Protein AF-A0A9X1NLT8-F1 (afdb_monomer_lite)

Organism: NCBI:txid499548

Foldseek 3Di:
DPDQPFPDDDDWDFAFDKDKFQWAFADQQADPVCQQADPSVVRNVDGIRGDPPNPRGQWMKIAGWHWKKFKKFAWDDDPNPDTDGRGHRIDIHTDGIPVRCPVVCDDRIDRPHIDTDGPDIDTGGDPDPPPDPPPDPDPPPDDPPDDDDDDDDDDDDDDDYDDDDDDDD

InterPro domains:
  IPR046485 Protein of unknown function DUF6578 [PF20218] (2-116)

Sequence (169 aa):
MSRWQLECCGDSFGVGAQVRWPVGLEEESGSEELLEVLDLGWARRVRYREDHHEVCASGVLAGTVASIDGVTCSMELMDDIARVRVPGSGLVCSVPDVAAAYPLASDGRSLVGWIIGFDAVDYEPYPQPAGPALEKPATAARLNAGALLRPLRGLAAAARQVRNGSRTE

Secondary structure (DSSP, 8-state):
-----TT--PPP-BTT-EEEEEEEEPPTT--HHHHHHS-HHHHTT--EEE-TTSSS--EEEEEEEEEEEEEEEEEEEETTTEEEE-TT--EEEEESBSGGGGGGS-TTEEEEEEEEEEEEEEEEE---------PPPP-------------------------------

Structure (mmCIF, N/CA/C/O backbone):
data_AF-A0A9X1NLT8-F1
#
_entry.id   AF-A0A9X1NLT8-F1
#
loop_
_atom_site.group_PDB
_atom_site.id
_atom_site.type_symbol
_atom_site.label_atom_id
_atom_site.label_alt_id
_atom_site.label_comp_id
_atom_site.label_asym_id
_atom_site.label_entity_id
_atom_site.label_seq_id
_atom_site.pdbx_PDB_ins_code
_atom_site.Cartn_x
_atom_site.Cartn_y
_atom_site.Cartn_z
_atom_site.occupancy
_atom_site.B_iso_or_equiv
_atom_site.auth_seq_id
_atom_site.auth_comp_id
_atom_site.auth_asym_id
_atom_site.auth_atom_id
_atom_site.pdbx_PDB_model_num
ATOM 1 N N . MET A 1 1 ? 15.497 11.460 -0.683 1.00 29.97 1 MET A N 1
ATOM 2 C CA . MET A 1 1 ? 14.935 10.406 -1.550 1.00 29.97 1 MET A CA 1
ATOM 3 C C . MET A 1 1 ? 14.187 9.440 -0.653 1.00 29.97 1 MET A C 1
ATOM 5 O O . MET A 1 1 ? 14.822 8.628 0.011 1.00 29.97 1 MET A O 1
ATOM 9 N N . SER A 1 2 ? 12.872 9.620 -0.546 1.00 38.53 2 SER A N 1
ATOM 10 C CA . SER A 1 2 ? 11.957 8.714 0.151 1.00 38.53 2 SER A CA 1
ATOM 11 C C . SER A 1 2 ? 11.948 7.390 -0.601 1.00 38.53 2 SER A C 1
ATOM 13 O O . SER A 1 2 ? 11.300 7.244 -1.627 1.00 38.53 2 SER A O 1
ATOM 15 N N . ARG A 1 3 ? 12.749 6.425 -0.150 1.00 47.84 3 ARG A N 1
ATOM 16 C CA . ARG A 1 3 ? 12.640 5.061 -0.665 1.00 47.84 3 ARG A CA 1
ATOM 17 C C . ARG A 1 3 ? 11.320 4.511 -0.143 1.00 47.84 3 ARG A C 1
ATOM 19 O O . ARG A 1 3 ? 11.162 4.344 1.060 1.00 47.84 3 ARG A O 1
ATOM 26 N N . TRP A 1 4 ? 10.374 4.324 -1.052 1.00 49.34 4 TRP A N 1
ATOM 27 C CA . TRP A 1 4 ? 9.089 3.669 -0.833 1.00 49.34 4 TRP A CA 1
ATOM 28 C C . TRP A 1 4 ? 9.290 2.369 -0.021 1.00 49.34 4 TRP A C 1
ATOM 30 O O . TRP A 1 4 ? 9.916 1.429 -0.508 1.00 49.34 4 TRP A O 1
ATOM 40 N N . GLN A 1 5 ? 8.837 2.358 1.240 1.00 52.03 5 GLN A N 1
ATOM 41 C CA . GLN A 1 5 ? 9.155 1.346 2.269 1.00 52.03 5 GLN A CA 1
ATOM 42 C C . GLN A 1 5 ? 8.253 0.104 2.199 1.00 52.03 5 GLN A C 1
ATOM 44 O O . GLN A 1 5 ? 7.728 -0.368 3.200 1.00 52.03 5 GLN A O 1
ATOM 49 N N . LEU A 1 6 ? 8.020 -0.426 1.010 1.00 49.66 6 LEU A N 1
ATOM 50 C CA . LEU A 1 6 ? 7.061 -1.514 0.845 1.00 49.66 6 LEU A CA 1
ATOM 51 C C . LEU A 1 6 ? 7.593 -2.921 1.182 1.00 49.66 6 LEU A C 1
ATOM 53 O O . LEU A 1 6 ? 6.852 -3.899 1.092 1.00 49.66 6 LEU A O 1
ATOM 57 N N . GLU A 1 7 ? 8.858 -3.026 1.584 1.00 51.00 7 GLU A N 1
ATOM 58 C CA . GLU A 1 7 ? 9.497 -4.292 1.970 1.00 51.00 7 GLU A CA 1
ATOM 59 C C . GLU A 1 7 ? 9.634 -4.466 3.496 1.00 51.00 7 GLU A C 1
ATOM 61 O O . GLU A 1 7 ? 10.238 -5.433 3.957 1.00 51.00 7 GLU A O 1
ATOM 66 N N . CYS A 1 8 ? 9.095 -3.557 4.313 1.00 53.06 8 CYS A N 1
ATOM 67 C CA . CYS A 1 8 ? 9.420 -3.531 5.740 1.00 53.06 8 CYS A CA 1
ATOM 68 C C . CYS A 1 8 ? 8.589 -4.516 6.588 1.00 53.06 8 CYS A C 1
ATOM 70 O O . CYS A 1 8 ? 7.499 -4.216 7.052 1.00 53.06 8 CYS A O 1
ATOM 72 N N . CYS A 1 9 ? 9.160 -5.706 6.798 1.00 58.25 9 CYS A N 1
ATOM 73 C CA . CYS A 1 9 ? 9.468 -6.336 8.095 1.00 58.25 9 CYS A CA 1
ATOM 74 C C . CYS A 1 9 ? 8.555 -6.047 9.313 1.00 58.25 9 CYS A C 1
ATOM 76 O O . CYS A 1 9 ? 9.053 -5.667 10.374 1.00 58.25 9 CYS A O 1
ATOM 78 N N . GLY A 1 10 ? 7.246 -6.254 9.197 1.00 63.47 10 GLY A N 1
ATOM 79 C CA . GLY A 1 10 ? 6.343 -6.385 10.346 1.00 63.47 10 GLY A CA 1
ATOM 80 C C . GLY A 1 10 ? 6.133 -7.844 10.764 1.00 63.47 10 GLY A C 1
ATOM 81 O O . GLY A 1 10 ? 6.530 -8.774 10.055 1.00 63.47 10 GLY A O 1
ATOM 82 N N . ASP A 1 11 ? 5.464 -8.056 11.899 1.00 74.38 11 ASP A N 1
ATOM 83 C CA . ASP A 1 11 ? 4.888 -9.366 12.213 1.00 74.38 11 ASP A CA 1
ATOM 84 C C . ASP A 1 11 ? 3.929 -9.789 11.091 1.00 74.38 11 ASP A C 1
ATOM 86 O O .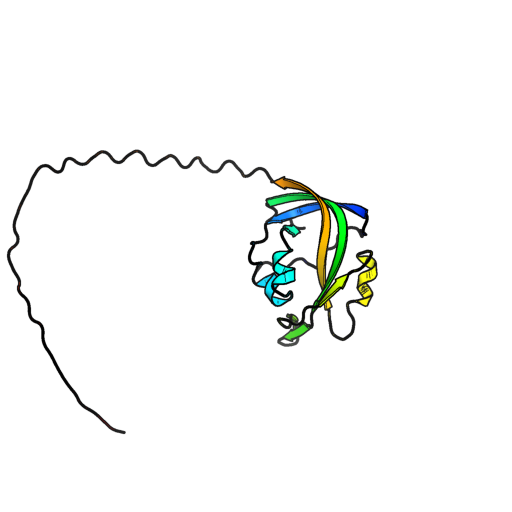 ASP A 1 11 ? 3.221 -8.964 10.511 1.00 74.38 11 ASP A O 1
ATOM 90 N N . SER A 1 12 ? 3.888 -11.085 10.773 1.00 81.94 12 SER A N 1
ATOM 91 C CA . SER A 1 12 ? 2.931 -11.589 9.785 1.00 81.94 12 SER A CA 1
ATOM 92 C C . SER A 1 12 ? 1.496 -11.373 10.269 1.00 81.94 12 SER A C 1
ATOM 94 O O . SER A 1 12 ? 1.159 -11.705 11.405 1.00 81.94 12 SER A O 1
ATOM 96 N N . PHE A 1 13 ? 0.637 -10.874 9.384 1.00 87.12 13 PHE A N 1
ATOM 97 C CA . PHE A 1 13 ? -0.789 -10.688 9.634 1.00 87.12 13 PHE A CA 1
ATOM 98 C C . PHE A 1 13 ? -1.622 -11.205 8.455 1.00 87.12 13 PHE A C 1
ATOM 100 O O . PHE A 1 13 ? -1.130 -11.402 7.341 1.00 87.12 13 PHE A O 1
ATOM 107 N N . GLY A 1 14 ? -2.902 -11.444 8.720 1.00 90.31 14 GLY A N 1
ATOM 108 C CA . GLY A 1 14 ? -3.872 -11.913 7.737 1.00 90.31 14 GLY A CA 1
ATOM 109 C C . GLY A 1 14 ? -5.177 -11.137 7.830 1.00 90.31 14 GLY A C 1
ATOM 110 O O . GLY A 1 14 ? -5.360 -10.312 8.729 1.00 90.31 14 GLY A O 1
ATOM 111 N N . VAL A 1 15 ? -6.101 -11.421 6.917 1.00 93.12 15 VAL A N 1
ATOM 112 C CA . VAL A 1 15 ? -7.473 -10.908 7.016 1.00 93.12 15 VAL A CA 1
ATOM 113 C C . VAL A 1 15 ? -8.088 -11.316 8.364 1.00 93.12 15 VAL A C 1
ATOM 115 O O . VAL A 1 15 ? -7.952 -12.453 8.812 1.00 93.12 15 VAL A O 1
ATOM 118 N N . GLY A 1 16 ? -8.741 -10.365 9.032 1.00 93.69 16 GLY A N 1
ATOM 119 C CA . GLY A 1 16 ? -9.293 -10.484 10.382 1.00 93.69 16 GLY A CA 1
ATOM 120 C C . GLY A 1 16 ? -8.319 -10.125 11.510 1.00 93.69 16 GLY A C 1
ATOM 121 O O . GLY A 1 16 ? -8.743 -10.034 12.663 1.00 93.69 16 GLY A O 1
ATOM 122 N N . ALA A 1 17 ? -7.033 -9.899 11.220 1.00 92.19 17 ALA A N 1
ATOM 123 C CA . ALA A 1 17 ? -6.071 -9.469 12.231 1.00 92.19 17 ALA A CA 1
ATOM 124 C C . ALA A 1 17 ? -6.334 -8.024 12.679 1.00 92.19 17 ALA A C 1
ATOM 126 O O . ALA A 1 17 ? -6.693 -7.167 11.871 1.00 92.19 17 ALA A O 1
ATOM 127 N N . GLN A 1 18 ? -6.108 -7.749 13.965 1.00 92.94 18 GLN A N 1
ATOM 128 C CA . GLN A 1 18 ? -6.023 -6.383 14.479 1.00 92.94 18 GLN A CA 1
ATOM 129 C C . GLN A 1 18 ? -4.603 -5.865 14.285 1.00 92.94 18 GLN A C 1
ATOM 131 O O . GLN A 1 18 ? -3.648 -6.524 14.695 1.00 92.94 18 GLN A O 1
ATOM 136 N N . VAL A 1 19 ? -4.470 -4.680 13.699 1.00 90.56 19 VAL A N 1
ATOM 137 C CA . VAL A 1 19 ? -3.175 -4.031 13.469 1.00 90.56 19 VAL A CA 1
ATOM 138 C C . VAL A 1 19 ? -3.210 -2.584 13.943 1.00 90.56 19 VAL A C 1
ATOM 140 O O . VAL A 1 19 ? -4.275 -1.978 14.080 1.00 90.56 19 VAL A O 1
ATOM 143 N N . ARG A 1 20 ? -2.026 -2.037 14.218 1.00 92.00 20 ARG A N 1
ATOM 144 C CA . ARG A 1 20 ? -1.827 -0.646 14.621 1.00 92.00 20 ARG A CA 1
ATOM 145 C C . ARG A 1 20 ? -0.520 -0.149 14.018 1.00 92.00 20 ARG A C 1
ATOM 147 O O . ARG A 1 20 ? 0.536 -0.649 14.397 1.00 92.00 20 ARG A O 1
ATOM 154 N N . TRP A 1 21 ? -0.596 0.830 13.121 1.00 90.31 21 TRP A N 1
ATOM 155 C CA . TRP A 1 21 ? 0.549 1.312 12.353 1.00 90.31 21 TRP A CA 1
ATOM 156 C C . TRP A 1 21 ? 0.693 2.832 12.390 1.00 90.31 21 TRP A C 1
ATOM 158 O O . TRP A 1 21 ? -0.307 3.541 12.243 1.00 90.31 21 TRP A O 1
ATOM 168 N N . PRO A 1 22 ? 1.920 3.351 12.546 1.00 90.31 22 PRO A N 1
ATOM 169 C CA . PRO A 1 22 ? 2.211 4.738 12.213 1.00 90.31 22 PRO A CA 1
ATOM 170 C C . PRO A 1 22 ? 2.002 4.959 10.708 1.00 90.31 22 PRO A C 1
ATOM 172 O O . PRO A 1 22 ? 2.504 4.202 9.875 1.00 90.31 22 PRO A O 1
ATOM 175 N N . VAL A 1 23 ? 1.236 5.990 10.350 1.00 90.31 23 VAL A N 1
ATOM 176 C CA . VAL A 1 23 ? 0.919 6.306 8.952 1.00 90.31 23 VAL A CA 1
ATOM 177 C C . VAL A 1 23 ? 1.049 7.797 8.657 1.00 90.31 23 VAL A C 1
ATOM 179 O O . VAL A 1 23 ? 0.733 8.648 9.491 1.00 90.31 23 VAL A O 1
ATOM 182 N N . GLY A 1 24 ? 1.487 8.113 7.442 1.00 88.31 24 GLY A N 1
ATOM 183 C CA . GLY A 1 24 ? 1.336 9.424 6.815 1.00 88.31 24 GLY A CA 1
ATOM 184 C C . GLY A 1 24 ? 0.076 9.485 5.947 1.00 88.31 24 GLY A C 1
ATOM 185 O O . GLY A 1 24 ? -0.419 8.454 5.484 1.00 88.31 24 GLY A O 1
ATOM 186 N N . LEU A 1 25 ? -0.442 10.692 5.717 1.00 87.00 25 LEU A N 1
ATOM 187 C CA . LEU A 1 25 ? -1.514 10.925 4.747 1.00 87.00 25 LEU A CA 1
ATOM 188 C C . LEU A 1 25 ? -0.965 10.893 3.318 1.00 87.00 25 LEU A C 1
ATOM 190 O O . LEU A 1 25 ? 0.057 11.512 3.029 1.00 87.00 25 LEU A O 1
ATOM 194 N N . GLU A 1 26 ? -1.681 10.206 2.435 1.00 85.06 26 GLU A N 1
ATOM 195 C CA . GLU A 1 26 ? -1.429 10.222 0.995 1.00 85.06 26 GLU A CA 1
ATOM 196 C C . GLU A 1 26 ? -2.247 11.344 0.330 1.00 85.06 26 GLU A C 1
ATOM 198 O O . GLU A 1 26 ? -3.336 11.702 0.792 1.00 85.06 26 GLU A O 1
ATOM 203 N N . GLU A 1 27 ? -1.735 11.912 -0.762 1.00 80.00 27 GLU A N 1
ATOM 204 C CA . GLU A 1 27 ? -2.464 12.920 -1.536 1.00 80.00 27 GLU A CA 1
ATOM 205 C C . GLU A 1 27 ? -3.656 12.299 -2.282 1.00 80.00 27 GLU A C 1
ATOM 207 O O . GLU A 1 27 ? -3.5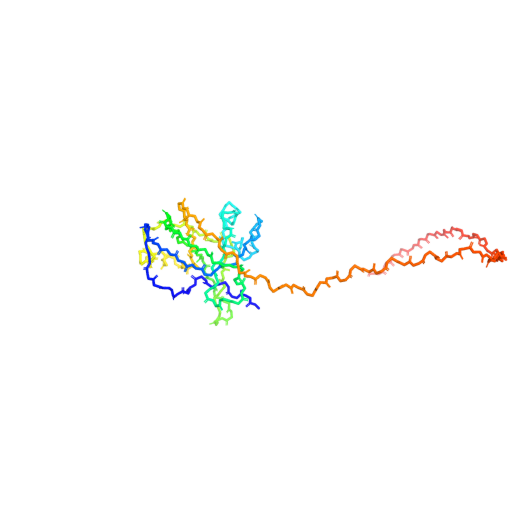83 11.178 -2.780 1.00 80.00 27 GLU A O 1
ATOM 212 N N . GLU A 1 28 ? -4.756 13.045 -2.442 1.00 73.38 28 GLU A N 1
ATOM 213 C CA . GLU A 1 28 ? -5.975 12.532 -3.098 1.00 73.38 28 GLU A CA 1
ATOM 214 C C . GLU A 1 28 ? -5.772 12.119 -4.568 1.00 73.38 28 GLU A C 1
ATOM 216 O O . GLU A 1 28 ? -6.540 11.315 -5.109 1.00 73.38 28 GLU A O 1
ATOM 221 N N . SER A 1 29 ? -4.764 12.685 -5.234 1.00 74.06 29 SER A N 1
ATOM 222 C CA . SER A 1 29 ? -4.361 12.323 -6.597 1.00 74.06 29 SER A CA 1
ATOM 223 C C . SER A 1 29 ? -3.515 11.050 -6.669 1.00 74.06 29 SER A C 1
ATOM 225 O O . SER A 1 29 ? -3.344 10.518 -7.766 1.00 74.06 29 SER A O 1
ATOM 227 N N . GLY A 1 30 ? -3.029 10.552 -5.529 1.00 76.12 30 GLY A N 1
ATOM 228 C CA . GLY A 1 30 ? -1.936 9.590 -5.446 1.00 76.12 30 GLY A CA 1
ATOM 229 C C . GLY A 1 30 ? -0.592 10.253 -5.753 1.00 76.12 30 GLY A C 1
ATOM 230 O O . GLY A 1 30 ? -0.491 11.082 -6.661 1.00 76.12 30 GLY A O 1
ATOM 231 N N . SER A 1 31 ? 0.448 9.896 -5.002 1.00 83.62 31 SER A N 1
ATOM 232 C CA . SER A 1 31 ? 1.810 10.337 -5.310 1.00 83.62 31 SER A CA 1
ATOM 233 C C . SER A 1 31 ? 2.296 9.814 -6.663 1.00 83.62 31 SER A C 1
ATOM 235 O O . SER A 1 31 ? 1.873 8.758 -7.143 1.00 83.62 31 SER A O 1
ATOM 237 N N . GLU A 1 32 ? 3.259 10.529 -7.253 1.00 85.56 32 GLU A N 1
ATOM 238 C CA . GLU A 1 32 ? 3.971 10.079 -8.457 1.00 85.56 32 GLU A CA 1
ATOM 239 C C . GLU A 1 32 ? 4.569 8.674 -8.271 1.00 85.56 32 GLU A C 1
ATOM 241 O O . GLU A 1 32 ? 4.526 7.862 -9.191 1.00 85.56 32 GLU A O 1
ATOM 246 N N . GLU A 1 33 ? 5.047 8.355 -7.062 1.00 83.31 33 GLU A N 1
ATOM 247 C CA . GLU A 1 33 ? 5.566 7.028 -6.713 1.00 83.31 33 GLU A CA 1
ATOM 248 C C . GLU A 1 33 ? 4.489 5.930 -6.808 1.00 83.31 33 GLU A C 1
ATOM 250 O O . GLU A 1 33 ? 4.769 4.844 -7.312 1.00 83.31 33 GLU A O 1
ATOM 255 N N . LEU A 1 34 ? 3.252 6.186 -6.357 1.00 87.06 34 LEU A N 1
ATOM 256 C CA . LEU A 1 34 ? 2.157 5.219 -6.508 1.00 87.06 34 LEU A CA 1
ATOM 257 C C . LEU A 1 34 ? 1.762 5.052 -7.973 1.00 87.06 34 LEU A C 1
ATOM 259 O O . LEU A 1 34 ? 1.564 3.923 -8.417 1.00 87.06 34 LEU A O 1
ATOM 263 N N . LEU A 1 35 ? 1.673 6.154 -8.719 1.00 90.19 35 LEU A N 1
ATOM 264 C CA . LEU A 1 35 ? 1.289 6.154 -10.135 1.00 90.19 35 LEU A CA 1
ATOM 265 C C . LEU A 1 35 ? 2.347 5.525 -11.053 1.00 90.19 35 LEU A C 1
ATOM 267 O O . LEU A 1 35 ? 2.036 5.154 -12.183 1.00 90.19 35 LEU A O 1
ATOM 271 N N . GLU A 1 36 ? 3.585 5.366 -10.579 1.00 89.88 36 GLU A N 1
ATOM 272 C CA . GLU A 1 36 ? 4.624 4.614 -11.286 1.00 89.88 36 GLU A CA 1
ATOM 273 C C . GLU A 1 36 ? 4.248 3.129 -11.428 1.00 89.88 36 GLU A C 1
ATOM 275 O O . GLU A 1 36 ? 4.570 2.496 -12.434 1.00 89.88 36 GLU A O 1
ATOM 280 N N . VAL A 1 37 ? 3.548 2.560 -10.444 1.00 89.12 37 VAL A N 1
ATOM 281 C CA . VAL A 1 37 ? 3.247 1.120 -10.393 1.00 89.12 37 VAL A CA 1
ATOM 282 C C . VAL A 1 37 ? 1.759 0.841 -10.522 1.00 89.12 37 VAL A C 1
ATOM 284 O O . VAL A 1 37 ? 1.367 -0.067 -11.248 1.00 89.12 37 VAL A O 1
ATOM 287 N N . LEU A 1 38 ? 0.928 1.593 -9.814 1.00 90.00 38 LEU A N 1
ATOM 288 C CA . LEU A 1 38 ? -0.512 1.408 -9.778 1.00 90.00 38 LEU A CA 1
ATOM 289 C C . LEU A 1 38 ? -1.185 2.271 -10.839 1.00 90.00 38 LEU A C 1
ATOM 291 O O . LEU A 1 38 ? -0.781 3.403 -11.102 1.00 90.00 38 LEU A O 1
ATOM 295 N N . ASP A 1 39 ? -2.284 1.766 -11.396 1.00 90.69 39 ASP A N 1
ATOM 296 C CA . ASP A 1 39 ? -3.190 2.635 -12.133 1.00 90.69 39 ASP A CA 1
ATOM 297 C C . ASP A 1 39 ? -3.825 3.690 -11.205 1.00 90.69 39 ASP A C 1
ATOM 299 O O . ASP A 1 39 ? -3.852 3.564 -9.975 1.00 90.69 39 ASP A O 1
ATOM 303 N N . LEU A 1 40 ? -4.385 4.740 -11.809 1.00 88.31 40 LEU A N 1
ATOM 304 C CA . LEU A 1 40 ? -5.028 5.833 -11.077 1.00 88.31 40 LEU A CA 1
ATOM 305 C C . LEU A 1 40 ? -6.201 5.357 -10.198 1.00 88.31 4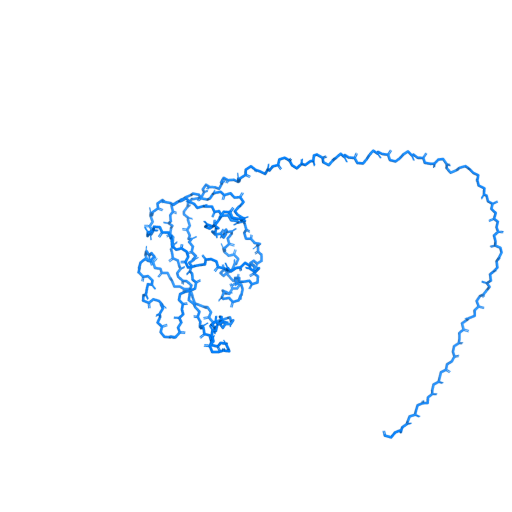0 LEU A C 1
ATOM 307 O O . LEU A 1 40 ? -6.512 5.981 -9.186 1.00 88.31 40 LEU A O 1
ATOM 311 N N . GLY A 1 41 ? -6.877 4.270 -10.575 1.00 90.38 41 GLY A N 1
ATOM 312 C CA . GLY A 1 41 ? -7.986 3.710 -9.810 1.00 90.38 41 GLY A CA 1
ATOM 313 C C . GLY A 1 41 ? -7.524 3.136 -8.475 1.00 90.38 41 GLY A C 1
ATOM 314 O O . GLY A 1 41 ? -8.161 3.391 -7.453 1.00 90.38 41 GLY A O 1
ATOM 315 N N . TRP A 1 42 ? -6.409 2.407 -8.474 1.00 91.25 42 TRP A N 1
ATOM 316 C CA . TRP A 1 42 ? -5.776 1.892 -7.264 1.00 91.25 42 TRP A CA 1
ATOM 317 C C . TRP A 1 42 ? -5.067 2.977 -6.462 1.00 91.25 42 TRP A C 1
ATOM 319 O O . TRP A 1 42 ? -5.274 3.047 -5.252 1.00 91.25 42 TRP A O 1
ATOM 329 N N . ALA A 1 43 ? -4.307 3.862 -7.113 1.00 90.25 43 ALA A N 1
ATOM 330 C CA . ALA A 1 43 ? -3.591 4.939 -6.430 1.00 90.25 43 ALA A CA 1
ATOM 331 C C . ALA A 1 43 ? -4.539 5.811 -5.586 1.00 90.25 43 ALA A C 1
ATOM 333 O O . ALA A 1 43 ? -4.264 6.074 -4.421 1.00 90.25 43 ALA A O 1
ATOM 334 N N . ARG A 1 44 ? -5.724 6.150 -6.112 1.00 89.88 44 ARG A N 1
ATOM 335 C CA . ARG A 1 44 ? -6.735 6.956 -5.396 1.00 89.88 44 ARG A CA 1
ATOM 336 C C . ARG A 1 44 ? -7.427 6.240 -4.233 1.00 89.88 44 ARG A C 1
ATOM 338 O O . ARG A 1 44 ? -8.161 6.875 -3.475 1.00 89.88 44 ARG A O 1
ATOM 345 N N . ARG A 1 45 ? -7.269 4.920 -4.104 1.00 90.88 45 ARG A N 1
ATOM 346 C CA . ARG A 1 45 ? -7.791 4.160 -2.954 1.00 90.88 45 ARG A CA 1
ATOM 347 C C . ARG A 1 45 ? -6.841 4.215 -1.764 1.00 90.88 45 ARG A C 1
ATOM 349 O O . ARG A 1 45 ? -7.296 4.037 -0.636 1.00 90.88 45 ARG A O 1
ATOM 356 N N . VAL A 1 46 ? -5.556 4.471 -2.002 1.00 91.31 46 VAL A N 1
ATOM 357 C CA . VAL A 1 46 ? -4.551 4.594 -0.948 1.00 91.31 46 VAL A CA 1
ATOM 358 C C . VAL A 1 46 ? -4.712 5.958 -0.288 1.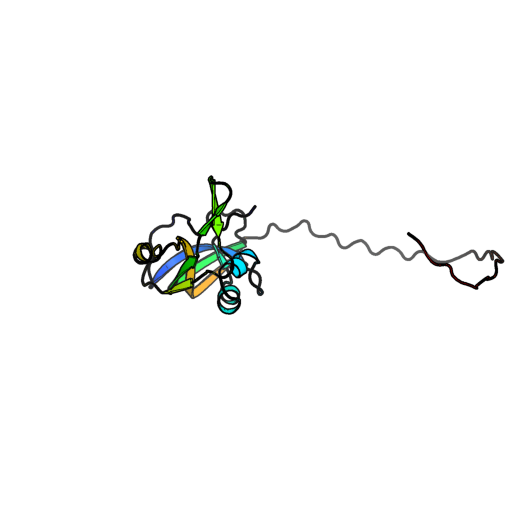00 91.31 46 VAL A C 1
ATOM 360 O O . VAL A 1 46 ? -4.504 6.992 -0.907 1.00 91.31 46 VAL A O 1
ATOM 363 N N . ARG A 1 47 ? -5.139 5.952 0.975 1.00 91.12 47 ARG A N 1
ATOM 364 C CA . ARG A 1 47 ? -5.318 7.172 1.787 1.00 91.12 47 ARG A CA 1
ATOM 365 C C . ARG A 1 47 ? -4.188 7.401 2.775 1.00 91.12 47 ARG A C 1
ATOM 367 O O . ARG A 1 47 ? -3.964 8.522 3.221 1.00 91.12 47 ARG A O 1
ATOM 374 N N . TYR A 1 48 ? -3.536 6.312 3.151 1.00 90.69 48 TYR A N 1
ATOM 375 C CA . TYR A 1 48 ? -2.517 6.272 4.175 1.00 90.69 48 TYR A CA 1
ATOM 376 C C . TYR A 1 48 ? -1.333 5.495 3.629 1.00 90.69 48 TYR A C 1
ATOM 378 O O . TYR A 1 48 ? -1.514 4.457 2.987 1.00 90.69 48 TYR A O 1
ATOM 386 N N . ARG A 1 49 ? -0.135 5.985 3.918 1.00 89.38 49 ARG A N 1
ATOM 387 C CA . ARG A 1 49 ? 1.114 5.271 3.682 1.00 89.38 49 ARG A CA 1
ATOM 388 C C . ARG A 1 49 ? 1.688 4.899 5.039 1.00 89.38 49 ARG A C 1
ATOM 390 O O . ARG A 1 49 ? 1.873 5.777 5.879 1.00 89.38 49 ARG A O 1
ATOM 397 N N . GLU A 1 50 ? 1.945 3.613 5.254 1.00 87.12 50 GLU A N 1
ATOM 398 C CA . GLU A 1 50 ? 2.681 3.176 6.439 1.00 87.12 50 GLU A CA 1
ATOM 399 C C . GLU A 1 50 ? 4.051 3.850 6.462 1.00 87.12 50 GLU A C 1
ATOM 401 O O . GLU A 1 50 ? 4.748 3.919 5.446 1.00 87.12 50 GLU A O 1
ATOM 406 N N . ASP A 1 51 ? 4.424 4.347 7.633 1.00 82.19 51 ASP A N 1
ATOM 407 C CA . ASP A 1 51 ? 5.761 4.852 7.876 1.00 82.19 51 ASP A CA 1
ATOM 408 C C . ASP A 1 51 ? 6.375 4.132 9.068 1.00 82.19 51 ASP A C 1
ATOM 410 O O . ASP A 1 51 ? 6.334 4.591 10.209 1.00 82.19 51 ASP A O 1
ATOM 414 N N . HIS A 1 52 ? 6.979 2.988 8.766 1.00 74.25 52 HIS A N 1
ATOM 415 C CA . HIS A 1 52 ? 7.630 2.118 9.736 1.00 74.25 52 HIS A CA 1
ATOM 416 C C . HIS A 1 52 ? 8.798 2.801 10.472 1.00 74.25 52 HIS A C 1
ATOM 418 O O . HIS A 1 52 ? 9.182 2.377 11.561 1.00 74.25 52 HIS A O 1
ATOM 424 N N . HIS A 1 53 ? 9.380 3.860 9.904 1.00 74.12 53 HIS A N 1
ATOM 425 C CA . HIS A 1 53 ? 10.467 4.599 10.547 1.00 74.12 53 HIS A CA 1
ATOM 426 C C . HIS A 1 53 ? 9.989 5.812 11.358 1.00 74.12 53 HIS A C 1
ATOM 428 O O . HIS A 1 53 ? 10.829 6.497 11.940 1.00 74.12 53 HIS A O 1
ATOM 434 N N . GLU A 1 54 ? 8.677 6.075 11.402 1.00 68.25 54 GLU A N 1
ATOM 435 C CA . GLU A 1 54 ? 8.056 7.192 12.131 1.00 68.25 54 GLU A CA 1
ATOM 436 C C . GLU A 1 54 ? 8.670 8.574 11.800 1.00 68.25 54 GLU A C 1
ATOM 438 O O . GLU A 1 54 ? 8.636 9.505 12.605 1.00 68.25 54 GLU A O 1
ATOM 443 N N . VAL A 1 55 ? 9.257 8.731 10.609 1.00 75.88 55 VAL A N 1
ATOM 444 C CA . VAL A 1 55 ? 9.929 9.968 10.168 1.00 75.88 55 VAL A CA 1
ATOM 445 C C . VAL A 1 55 ? 8.933 10.987 9.605 1.00 75.88 55 VAL A C 1
ATOM 447 O O . VAL A 1 55 ? 9.122 12.196 9.722 1.00 75.88 55 VAL A O 1
ATOM 450 N N . CYS A 1 56 ? 7.897 10.503 8.936 1.00 75.94 56 CYS A N 1
ATOM 451 C CA . CYS A 1 56 ? 6.863 11.245 8.221 1.00 75.94 56 CYS A CA 1
ATOM 452 C C . CYS A 1 56 ? 5.442 10.861 8.664 1.00 75.94 56 CYS A C 1
ATOM 454 O O . CYS A 1 56 ? 4.473 11.385 8.112 1.00 75.94 56 CYS A O 1
ATOM 456 N N . ALA A 1 57 ? 5.299 9.965 9.640 1.00 84.56 57 ALA A N 1
ATOM 457 C CA . ALA A 1 57 ? 4.015 9.593 10.201 1.00 84.56 57 ALA A CA 1
ATOM 458 C C . ALA A 1 57 ? 3.296 10.828 10.771 1.00 84.56 57 ALA A C 1
ATOM 460 O O . ALA A 1 57 ? 3.846 11.612 11.545 1.00 84.56 57 ALA A O 1
ATOM 461 N N . SER A 1 58 ? 2.040 11.005 10.369 1.00 89.19 58 SER A N 1
ATOM 462 C CA . SER A 1 58 ? 1.163 12.086 10.826 1.00 89.19 58 SER A CA 1
ATOM 463 C C . SER A 1 58 ? 0.183 11.625 11.904 1.00 89.19 58 SER A C 1
ATOM 465 O O . SER A 1 58 ? -0.531 12.447 12.480 1.00 89.19 58 SER A O 1
ATOM 467 N N . GLY A 1 59 ? 0.137 10.322 12.172 1.00 91.81 59 GLY A N 1
ATOM 468 C CA . GLY A 1 59 ? -0.707 9.704 13.178 1.00 91.81 59 GLY A CA 1
ATOM 469 C C . GLY A 1 59 ? -0.557 8.191 13.204 1.00 91.81 59 GLY A C 1
ATOM 470 O O . GLY A 1 59 ? 0.316 7.621 12.550 1.00 91.81 59 GLY A O 1
ATOM 471 N N . VAL A 1 60 ? -1.442 7.546 13.952 1.00 92.44 60 VAL A N 1
ATOM 472 C CA . VAL A 1 60 ? -1.548 6.094 14.043 1.00 92.44 60 VAL A CA 1
ATOM 473 C C . VAL A 1 60 ? -2.894 5.655 13.500 1.00 92.44 60 VAL A C 1
ATOM 475 O O . VAL A 1 60 ? -3.928 6.196 13.881 1.00 92.44 60 VAL A O 1
ATOM 478 N N . LEU A 1 61 ? -2.879 4.650 12.634 1.00 92.25 61 LEU A N 1
ATOM 479 C CA . LEU A 1 61 ? -4.065 3.956 12.163 1.00 92.25 61 LEU A CA 1
ATOM 480 C C . LEU A 1 61 ? -4.156 2.601 12.862 1.00 92.25 61 LEU A C 1
ATOM 482 O O . LEU A 1 61 ? -3.211 1.816 12.823 1.00 92.25 61 LEU A O 1
ATOM 486 N N . ALA A 1 62 ? -5.287 2.325 13.500 1.00 93.19 62 ALA A N 1
ATOM 487 C CA . ALA A 1 62 ? -5.600 1.030 14.088 1.00 93.19 62 ALA A CA 1
ATOM 488 C C . ALA A 1 62 ? -6.887 0.473 13.479 1.00 93.19 62 ALA A C 1
ATOM 490 O O . ALA A 1 62 ? -7.811 1.227 13.181 1.00 93.19 62 ALA A O 1
ATOM 491 N N . GLY A 1 63 ? -6.962 -0.841 13.292 1.00 93.38 63 GL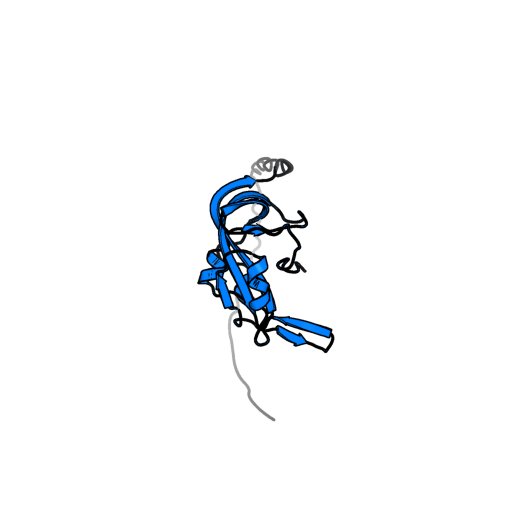Y A N 1
ATOM 492 C CA . GLY A 1 63 ? -8.166 -1.457 12.749 1.00 93.38 63 GLY A CA 1
ATOM 493 C C . GLY A 1 63 ? -8.027 -2.940 12.449 1.00 93.38 63 GLY A C 1
ATOM 494 O O . GLY A 1 63 ? -6.962 -3.540 12.606 1.00 93.38 63 GLY A O 1
ATOM 495 N N . THR A 1 64 ? -9.134 -3.518 11.985 1.00 94.94 64 THR A N 1
ATOM 496 C CA . THR A 1 64 ? -9.197 -4.914 11.539 1.00 94.94 64 THR A CA 1
ATOM 497 C C . THR A 1 64 ? -8.950 -5.001 10.042 1.00 94.94 64 THR A C 1
ATOM 499 O O . THR A 1 64 ? -9.644 -4.347 9.260 1.00 94.94 64 THR A O 1
ATOM 502 N N . VAL A 1 65 ? -7.980 -5.825 9.650 1.00 93.94 65 VAL A N 1
ATOM 503 C CA . VAL A 1 65 ? -7.634 -6.070 8.248 1.00 93.94 65 VAL A CA 1
ATOM 504 C C . VAL A 1 65 ? -8.797 -6.769 7.545 1.00 93.94 65 VAL A C 1
ATOM 506 O O . VAL A 1 65 ? -9.181 -7.871 7.925 1.00 93.94 65 VAL A O 1
ATOM 509 N N . ALA A 1 66 ? -9.336 -6.148 6.503 1.00 95.50 66 ALA A N 1
ATOM 510 C CA . ALA A 1 66 ? -10.445 -6.667 5.704 1.00 95.50 66 ALA A CA 1
ATOM 511 C C . ALA A 1 66 ? -9.980 -7.276 4.377 1.00 95.50 66 ALA A C 1
ATOM 513 O O . ALA A 1 66 ? -10.559 -8.247 3.893 1.00 95.50 66 ALA A O 1
ATOM 514 N N . SER A 1 67 ? -8.918 -6.724 3.788 1.00 95.31 67 SER A N 1
ATOM 515 C CA . SER A 1 67 ? -8.307 -7.252 2.571 1.00 95.31 67 SER A CA 1
ATOM 516 C C . SER A 1 67 ? -6.804 -7.028 2.577 1.00 95.31 67 SER A C 1
ATOM 518 O O . SER A 1 67 ? -6.302 -6.077 3.180 1.00 95.31 67 SER A O 1
ATOM 520 N N . ILE A 1 68 ? -6.094 -7.916 1.891 1.00 92.88 68 ILE A N 1
ATOM 521 C CA . ILE A 1 68 ? -4.661 -7.802 1.654 1.00 92.88 68 ILE A CA 1
ATOM 522 C C . ILE A 1 68 ? -4.451 -7.997 0.162 1.00 92.88 68 ILE A C 1
ATOM 524 O O . ILE A 1 68 ? -4.803 -9.036 -0.396 1.00 92.88 68 ILE A O 1
ATOM 528 N N . ASP A 1 69 ? -3.872 -6.994 -0.478 1.00 92.38 69 ASP A N 1
ATOM 529 C CA . ASP A 1 69 ? -3.567 -7.014 -1.897 1.00 92.38 69 ASP A CA 1
ATOM 530 C C . ASP A 1 69 ? -2.060 -6.829 -2.093 1.00 92.38 69 ASP A C 1
ATOM 532 O O . ASP A 1 69 ? -1.485 -5.803 -1.727 1.00 92.38 69 ASP A O 1
ATOM 536 N N . GLY A 1 70 ? -1.402 -7.840 -2.658 1.00 90.38 70 GLY A N 1
ATOM 537 C CA . GLY A 1 70 ? 0.004 -7.783 -3.034 1.00 90.38 70 GLY A CA 1
ATOM 538 C C . GLY A 1 70 ? 0.188 -7.024 -4.343 1.00 90.38 70 GLY A C 1
ATOM 539 O O . GLY A 1 70 ? -0.483 -7.305 -5.337 1.00 90.38 70 GLY A O 1
ATOM 540 N N . VAL A 1 71 ? 1.122 -6.080 -4.355 1.00 90.31 71 VAL A N 1
ATOM 541 C CA . VAL A 1 71 ? 1.499 -5.280 -5.520 1.00 90.31 71 VAL A CA 1
ATOM 542 C C . VAL A 1 71 ? 2.820 -5.800 -6.057 1.00 90.31 71 VAL A C 1
ATOM 544 O O . VAL A 1 71 ? 3.843 -5.751 -5.379 1.00 90.31 71 VAL A O 1
ATOM 547 N N . THR A 1 72 ? 2.817 -6.281 -7.294 1.00 91.06 72 THR A N 1
ATOM 548 C CA . THR A 1 72 ? 4.028 -6.728 -7.993 1.00 91.06 72 THR A CA 1
ATOM 549 C C . THR A 1 72 ? 4.307 -5.836 -9.186 1.00 91.06 72 THR A C 1
ATOM 551 O O . THR A 1 72 ? 3.371 -5.331 -9.795 1.00 91.06 72 THR A O 1
ATOM 554 N N . CYS A 1 73 ? 5.565 -5.663 -9.579 1.00 91.50 73 CYS A N 1
ATOM 555 C CA . CYS A 1 73 ? 5.904 -5.006 -10.842 1.00 91.50 73 CYS A CA 1
ATOM 556 C C . CYS A 1 73 ? 7.107 -5.672 -11.508 1.00 91.50 73 CYS A C 1
ATOM 558 O O . CYS A 1 73 ? 7.849 -6.432 -10.880 1.00 91.50 73 CYS A O 1
ATOM 560 N N . SER A 1 74 ? 7.293 -5.407 -12.796 1.00 91.50 74 SER A N 1
ATOM 561 C CA . SER A 1 74 ? 8.519 -5.784 -13.491 1.00 91.50 74 SER A CA 1
ATOM 562 C C . SER A 1 74 ? 9.669 -4.898 -13.017 1.00 91.50 74 SER A C 1
ATOM 564 O O . SER A 1 74 ? 9.481 -3.711 -12.736 1.00 91.50 74 SER A O 1
ATOM 566 N N . MET A 1 75 ? 10.856 -5.491 -12.931 1.00 87.25 75 MET A N 1
ATOM 567 C CA . MET A 1 75 ? 12.085 -4.810 -12.539 1.00 87.25 75 MET A CA 1
ATOM 568 C C . MET A 1 75 ? 13.112 -4.950 -13.661 1.00 87.25 75 MET A C 1
ATOM 570 O O . MET A 1 75 ? 13.361 -6.061 -14.128 1.00 87.25 75 MET A O 1
ATOM 574 N N . GLU A 1 76 ? 13.735 -3.848 -14.060 1.00 88.81 76 GLU A N 1
ATOM 575 C CA . GLU A 1 76 ? 14.807 -3.822 -15.057 1.00 88.81 76 GLU A CA 1
ATOM 576 C C . GLU A 1 76 ? 16.145 -3.493 -14.403 1.00 88.81 76 GLU A C 1
ATOM 578 O O . GLU A 1 76 ? 16.212 -2.732 -13.439 1.00 88.81 76 GLU A O 1
ATOM 583 N N . LEU A 1 77 ? 17.221 -4.096 -14.908 1.00 87.88 77 LEU A N 1
ATOM 584 C CA . LEU A 1 77 ? 18.572 -3.817 -14.436 1.00 87.88 77 LEU A CA 1
ATOM 585 C C . LEU A 1 77 ? 19.055 -2.490 -15.034 1.00 87.88 77 LEU A C 1
ATOM 587 O O . LEU A 1 77 ? 19.056 -2.318 -16.249 1.00 87.88 77 LEU A O 1
ATOM 591 N N . MET A 1 78 ? 19.491 -1.579 -14.174 1.00 84.50 78 MET A N 1
ATOM 592 C CA . MET A 1 78 ? 20.122 -0.313 -14.515 1.00 84.50 78 MET A CA 1
ATOM 593 C C . MET A 1 78 ? 21.581 -0.348 -14.045 1.00 84.50 78 MET A C 1
ATOM 595 O O . MET A 1 78 ? 21.857 -0.593 -12.867 1.00 84.50 78 MET A O 1
ATOM 599 N N . ASP A 1 79 ? 22.504 -0.127 -14.984 1.00 85.38 79 ASP A N 1
ATOM 600 C CA . ASP A 1 79 ? 23.958 -0.047 -14.771 1.00 85.38 79 ASP A CA 1
ATOM 601 C C . ASP A 1 79 ? 24.563 -1.213 -13.958 1.00 85.38 79 ASP A C 1
ATOM 603 O O . ASP A 1 79 ? 25.434 -1.015 -13.114 1.00 85.38 79 ASP A O 1
ATOM 607 N N . ASP A 1 80 ? 24.081 -2.440 -14.190 1.00 78.50 80 ASP A N 1
ATOM 608 C CA . ASP A 1 80 ? 24.520 -3.711 -13.577 1.00 78.50 80 ASP A CA 1
ATOM 609 C C . ASP A 1 80 ? 24.410 -3.838 -12.042 1.00 78.50 80 ASP A C 1
ATOM 611 O O . ASP A 1 80 ? 24.603 -4.928 -11.498 1.00 78.50 80 ASP A O 1
ATOM 615 N N . ILE A 1 81 ? 24.055 -2.769 -11.327 1.00 75.31 81 ILE A N 1
ATOM 616 C CA . ILE A 1 81 ? 24.047 -2.731 -9.853 1.00 75.31 81 ILE A CA 1
ATOM 617 C C . ILE A 1 81 ? 22.698 -2.341 -9.251 1.00 75.31 81 ILE A C 1
ATOM 619 O O . ILE A 1 81 ? 22.456 -2.612 -8.075 1.00 75.31 81 ILE A O 1
ATOM 623 N N . ALA A 1 82 ? 21.817 -1.711 -10.027 1.00 80.81 82 ALA A N 1
ATOM 624 C CA . ALA A 1 82 ? 20.517 -1.261 -9.556 1.00 80.81 82 ALA A CA 1
ATOM 625 C C . ALA A 1 82 ? 19.401 -1.966 -10.321 1.00 80.81 82 ALA A C 1
ATOM 627 O O . ALA A 1 82 ? 19.523 -2.234 -11.510 1.00 80.81 82 ALA A O 1
ATOM 628 N N . ARG A 1 83 ? 18.288 -2.255 -9.649 1.00 82.88 83 ARG A N 1
ATOM 629 C CA . ARG A 1 83 ? 17.041 -2.620 -10.322 1.00 82.88 83 ARG A CA 1
ATOM 630 C C . ARG A 1 83 ? 16.056 -1.476 -10.174 1.00 82.88 83 ARG A C 1
ATOM 632 O O . ARG A 1 83 ? 15.834 -1.009 -9.058 1.00 82.88 83 ARG A O 1
ATOM 639 N N . VAL A 1 84 ? 15.482 -1.039 -11.284 1.00 86.50 84 VAL A N 1
ATOM 640 C CA . VAL A 1 84 ? 14.452 -0.000 -11.326 1.00 86.50 84 VAL A CA 1
ATOM 641 C C . VAL A 1 84 ? 13.114 -0.624 -11.680 1.00 86.50 84 VAL A C 1
ATOM 643 O O . VAL A 1 84 ? 13.055 -1.641 -12.373 1.00 86.50 84 VAL A O 1
ATOM 646 N N . ARG A 1 85 ? 12.034 -0.034 -11.173 1.00 87.44 85 ARG A N 1
ATOM 647 C CA . ARG A 1 85 ? 10.685 -0.461 -11.537 1.00 87.44 85 ARG A CA 1
ATOM 648 C C . ARG A 1 85 ? 10.439 -0.098 -12.992 1.00 87.44 85 ARG A C 1
ATOM 650 O O . ARG A 1 85 ? 10.852 0.967 -13.437 1.00 87.44 85 ARG A O 1
ATOM 657 N N . VAL A 1 86 ? 9.751 -0.970 -13.718 1.00 90.38 86 VAL A N 1
ATOM 658 C CA . VAL A 1 86 ? 9.241 -0.637 -15.049 1.00 90.38 86 VAL A CA 1
ATOM 659 C C . VAL A 1 86 ? 7.900 0.077 -14.870 1.00 90.38 86 VAL A C 1
ATOM 661 O O . VAL A 1 86 ? 6.957 -0.563 -14.384 1.00 90.38 86 VAL A O 1
ATOM 664 N N . PRO A 1 87 ? 7.771 1.366 -15.236 1.00 89.81 87 PRO A N 1
ATOM 665 C CA . PRO A 1 87 ? 6.534 2.106 -15.022 1.00 89.81 87 PRO A CA 1
ATOM 666 C C . PRO A 1 87 ? 5.332 1.457 -15.715 1.00 89.81 87 PRO A C 1
ATOM 668 O O . PRO A 1 87 ? 5.441 0.943 -16.829 1.00 89.81 87 PRO A O 1
ATOM 671 N N . GLY A 1 88 ? 4.177 1.458 -15.050 1.00 89.31 88 GLY A N 1
ATOM 672 C CA . GLY A 1 88 ? 2.932 0.877 -15.565 1.00 89.31 88 GLY A CA 1
ATOM 673 C C . GLY A 1 88 ? 2.918 -0.654 -15.647 1.00 89.31 88 GLY A C 1
ATOM 674 O O . GLY A 1 88 ? 1.942 -1.231 -16.120 1.00 89.31 88 GLY A O 1
ATOM 675 N N . SER A 1 89 ? 3.970 -1.335 -15.184 1.00 91.06 89 SER A N 1
ATOM 676 C CA . SER A 1 89 ? 4.012 -2.801 -15.155 1.00 91.06 89 SER A CA 1
ATOM 677 C C . SER A 1 89 ? 3.313 -3.404 -13.936 1.00 91.06 89 SER A C 1
ATOM 679 O O . SER A 1 89 ? 3.278 -4.629 -13.822 1.00 91.06 89 SER A O 1
ATOM 681 N N . GLY A 1 90 ? 2.790 -2.592 -13.015 1.00 91.75 90 GLY A N 1
ATOM 682 C CA . GLY A 1 90 ? 2.249 -3.079 -11.754 1.00 91.75 90 GLY A CA 1
ATOM 683 C C . GLY A 1 90 ? 1.009 -3.953 -11.914 1.00 91.75 90 GLY A C 1
ATOM 684 O O . GLY A 1 90 ? 0.154 -3.717 -12.763 1.00 91.75 90 GLY A O 1
ATOM 685 N N . LEU A 1 91 ? 0.918 -4.981 -11.078 1.00 91.56 91 LEU A N 1
ATOM 686 C CA . LEU A 1 91 ? -0.244 -5.845 -10.932 1.00 91.56 91 LEU A CA 1
ATOM 687 C C . LEU A 1 91 ? -0.595 -5.963 -9.457 1.00 91.56 91 LEU A C 1
ATOM 689 O O . LEU A 1 91 ? 0.289 -6.081 -8.609 1.00 91.56 91 LEU A O 1
ATOM 693 N N . VAL A 1 92 ? -1.894 -5.982 -9.182 1.00 91.56 92 VAL A N 1
ATOM 694 C CA . VAL A 1 92 ? -2.451 -6.130 -7.840 1.00 91.56 92 VAL A CA 1
ATOM 695 C C . VAL A 1 92 ? -3.134 -7.490 -7.744 1.00 91.56 92 VAL A C 1
ATOM 697 O O . VAL A 1 92 ? -3.937 -7.837 -8.610 1.00 91.56 92 VAL A O 1
ATOM 700 N N . CYS A 1 93 ? -2.801 -8.266 -6.715 1.00 90.75 93 CYS A N 1
ATOM 701 C CA . CYS A 1 93 ? -3.342 -9.602 -6.489 1.00 90.75 93 CYS A CA 1
ATOM 702 C C . CYS A 1 93 ? -3.771 -9.771 -5.031 1.00 90.75 93 CYS A C 1
ATOM 704 O O . CYS A 1 93 ? -2.955 -9.626 -4.122 1.00 90.75 93 CYS A O 1
ATOM 706 N N . SER A 1 94 ? -5.038 -10.111 -4.812 1.00 92.62 94 SER A N 1
ATOM 707 C CA . SER A 1 94 ? -5.565 -10.354 -3.471 1.00 92.62 94 SER A CA 1
ATOM 708 C C . SER A 1 94 ? -5.026 -11.660 -2.889 1.00 92.62 94 SER A C 1
ATOM 710 O O . SER A 1 94 ? -5.002 -12.692 -3.563 1.00 92.62 94 SER A O 1
ATOM 712 N N . VAL A 1 95 ? -4.647 -11.629 -1.615 1.00 88.62 95 VAL A N 1
ATOM 713 C CA . VAL A 1 95 ? -4.168 -12.790 -0.857 1.00 88.62 95 VAL A CA 1
ATOM 714 C C . VAL A 1 95 ? -4.842 -12.852 0.519 1.00 88.62 95 VAL A C 1
ATOM 716 O O . VAL A 1 95 ? -5.271 -11.825 1.043 1.00 88.62 95 VAL A O 1
ATOM 719 N N . PRO A 1 96 ? -4.967 -14.044 1.128 1.00 84.25 96 PRO A N 1
ATOM 720 C CA . PRO A 1 96 ? -5.585 -14.177 2.451 1.00 84.25 96 PRO A CA 1
ATOM 721 C C . PRO A 1 96 ? -4.687 -13.684 3.600 1.00 84.25 96 PRO A C 1
ATOM 723 O O . PRO A 1 96 ? -5.191 -13.266 4.644 1.00 84.25 96 PRO A O 1
ATOM 726 N N . ASP A 1 97 ? -3.367 -13.731 3.415 1.00 86.12 97 ASP A N 1
ATOM 727 C CA . ASP A 1 97 ? -2.357 -13.306 4.382 1.00 86.12 97 ASP A CA 1
ATOM 728 C C . ASP A 1 97 ? -1.049 -12.918 3.679 1.00 86.12 97 ASP A C 1
ATOM 730 O O . ASP A 1 97 ? -0.823 -13.274 2.517 1.00 86.12 97 ASP A O 1
ATOM 734 N N . VAL A 1 98 ? -0.183 -12.177 4.379 1.00 83.56 98 VAL A N 1
ATOM 735 C CA . VAL A 1 98 ? 1.062 -11.675 3.778 1.00 83.56 98 VAL A CA 1
ATOM 736 C C . VAL A 1 98 ? 2.091 -12.775 3.479 1.00 83.56 98 VAL A C 1
ATOM 738 O O . VAL A 1 98 ? 2.909 -12.626 2.570 1.00 83.56 98 VAL A O 1
ATOM 741 N N . ALA A 1 99 ? 2.045 -13.906 4.189 1.00 81.38 99 ALA A N 1
ATOM 742 C CA . ALA A 1 99 ? 2.946 -15.033 3.945 1.00 81.38 99 ALA A CA 1
ATOM 743 C C . ALA A 1 99 ? 2.581 -15.776 2.647 1.00 81.38 99 ALA A C 1
ATOM 745 O O . ALA A 1 99 ? 3.460 -16.303 1.958 1.00 81.38 99 ALA A O 1
ATOM 746 N N . ALA A 1 100 ? 1.305 -15.750 2.259 1.00 77.44 100 ALA A N 1
ATOM 747 C CA . ALA A 1 100 ? 0.791 -16.343 1.033 1.00 77.44 100 ALA A CA 1
ATOM 748 C C . ALA A 1 100 ? 1.202 -15.603 -0.254 1.00 77.44 100 ALA A C 1
ATOM 750 O O . ALA A 1 100 ? 0.918 -16.108 -1.339 1.00 77.44 100 ALA A O 1
ATOM 751 N N . ALA A 1 101 ? 1.876 -14.446 -0.178 1.00 67.19 101 ALA A N 1
ATOM 752 C CA . ALA A 1 101 ? 2.306 -13.698 -1.365 1.00 67.19 101 ALA A CA 1
ATOM 753 C C . ALA A 1 101 ? 3.715 -13.988 -1.865 1.00 67.19 101 ALA A C 1
ATOM 755 O O . ALA A 1 101 ? 4.068 -13.523 -2.945 1.00 67.19 101 ALA A O 1
ATOM 756 N N . TYR A 1 102 ? 4.526 -14.762 -1.148 1.00 62.41 102 TYR A N 1
ATOM 757 C CA . TYR A 1 102 ? 5.821 -15.188 -1.685 1.00 62.41 102 TYR A CA 1
ATOM 758 C C . TYR A 1 102 ? 5.745 -15.848 -3.086 1.00 62.41 102 TYR A C 1
ATOM 760 O O . TYR A 1 102 ? 6.651 -15.618 -3.885 1.00 62.41 102 TYR A O 1
ATOM 768 N N . PRO A 1 103 ? 4.667 -16.568 -3.466 1.00 61.44 103 PRO A N 1
ATOM 769 C CA . PRO A 1 103 ? 4.448 -17.029 -4.840 1.00 61.44 103 PRO A CA 1
ATOM 770 C C . PRO A 1 103 ? 4.179 -15.917 -5.875 1.00 61.44 103 PRO A C 1
ATOM 772 O O . PRO A 1 103 ? 4.307 -16.171 -7.073 1.00 61.44 103 PRO A O 1
ATOM 775 N N . LEU A 1 104 ? 3.801 -14.699 -5.458 1.00 62.72 104 LEU A N 1
ATOM 776 C CA . LEU A 1 104 ? 3.517 -13.571 -6.361 1.00 62.72 104 LEU A CA 1
ATOM 777 C C . LEU A 1 104 ? 4.785 -12.989 -6.996 1.00 62.72 104 LEU A C 1
ATOM 779 O O . LEU A 1 104 ? 4.717 -12.403 -8.073 1.00 62.72 104 LEU A O 1
ATOM 783 N N . ALA A 1 105 ? 5.948 -13.171 -6.365 1.00 63.53 105 ALA A N 1
ATOM 784 C CA . ALA A 1 105 ? 7.243 -12.864 -6.965 1.00 63.53 105 ALA A CA 1
ATOM 785 C C . ALA A 1 105 ? 7.644 -13.979 -7.952 1.00 63.53 105 ALA A C 1
ATOM 787 O O . ALA A 1 105 ? 8.596 -14.726 -7.734 1.00 63.53 105 ALA A O 1
ATOM 788 N N . SER A 1 106 ? 6.869 -14.138 -9.022 1.00 66.50 106 SER A N 1
ATOM 789 C CA . SER A 1 106 ? 7.120 -15.093 -10.103 1.00 66.50 106 SER A CA 1
ATOM 790 C C . SER A 1 106 ? 7.027 -14.401 -11.469 1.00 66.50 106 SER A C 1
ATOM 792 O O . SER A 1 106 ? 6.627 -13.241 -11.571 1.00 66.50 106 SER A O 1
ATOM 794 N N . ASP A 1 107 ? 7.514 -15.062 -12.523 1.00 66.94 107 ASP A N 1
ATOM 795 C CA . ASP A 1 107 ? 7.506 -14.556 -13.907 1.00 66.94 107 ASP A CA 1
ATOM 796 C C . ASP A 1 107 ? 8.238 -13.216 -14.132 1.00 66.94 107 ASP A C 1
ATOM 798 O O . ASP A 1 107 ? 7.793 -12.347 -14.883 1.00 66.94 107 ASP A O 1
ATOM 802 N N . GLY A 1 108 ? 9.392 -13.030 -13.481 1.00 74.50 108 GLY A N 1
ATOM 803 C CA . GLY A 1 108 ? 10.223 -11.827 -13.657 1.00 74.50 108 GLY A CA 1
ATOM 804 C C . GLY A 1 108 ? 9.656 -10.570 -12.989 1.00 74.50 108 GLY A C 1
ATOM 805 O O . GLY A 1 108 ? 10.142 -9.464 -13.231 1.00 74.50 108 GLY A O 1
ATOM 806 N N . ARG A 1 109 ? 8.639 -10.732 -12.140 1.00 86.50 109 ARG A N 1
ATOM 807 C CA . ARG A 1 109 ? 8.059 -9.669 -11.324 1.00 86.50 109 ARG A CA 1
ATOM 808 C C . ARG A 1 109 ? 8.553 -9.778 -9.892 1.00 86.50 109 ARG A C 1
ATOM 810 O O . ARG A 1 109 ? 8.831 -10.862 -9.385 1.00 86.50 109 ARG A O 1
ATOM 817 N N . SER A 1 110 ? 8.681 -8.638 -9.237 1.00 87.56 110 SER A N 1
ATOM 818 C CA . SER A 1 110 ? 9.013 -8.556 -7.819 1.00 87.56 110 SER A CA 1
ATOM 819 C C . SER A 1 110 ? 7.796 -8.055 -7.062 1.00 87.56 110 SER A C 1
ATOM 821 O O . SER A 1 110 ? 7.119 -7.141 -7.533 1.00 87.56 110 SER A O 1
ATOM 823 N N . LEU A 1 111 ? 7.508 -8.665 -5.910 1.00 87.31 111 LEU A N 1
ATOM 824 C CA . LEU A 1 111 ? 6.604 -8.070 -4.934 1.00 87.31 111 LEU A CA 1
ATOM 825 C C . LEU A 1 111 ? 7.241 -6.758 -4.502 1.00 87.31 111 LEU A C 1
ATOM 827 O O . LEU A 1 111 ? 8.333 -6.754 -3.944 1.00 87.31 111 LEU A O 1
ATOM 831 N N . VAL A 1 112 ? 6.576 -5.662 -4.828 1.00 86.50 112 VAL A N 1
ATOM 832 C CA . VAL A 1 112 ? 7.040 -4.330 -4.482 1.00 86.50 112 VAL A CA 1
ATOM 833 C C . VAL A 1 112 ? 6.231 -3.722 -3.375 1.00 86.50 112 VAL A C 1
ATOM 835 O O . VAL A 1 112 ? 6.653 -2.646 -3.011 1.00 86.50 112 VAL A O 1
ATOM 838 N N . GLY A 1 113 ? 5.157 -4.367 -2.875 1.00 86.75 113 GLY A N 1
ATOM 839 C CA . GLY A 1 113 ? 4.510 -4.108 -1.582 1.00 86.75 113 GLY A CA 1
ATOM 840 C C . GLY A 1 113 ? 3.060 -4.532 -1.439 1.00 86.75 113 GLY A C 1
ATOM 841 O O . GLY A 1 113 ? 2.611 -5.457 -2.107 1.00 86.75 113 GLY A O 1
ATOM 842 N N . TRP A 1 114 ? 2.337 -3.837 -0.559 1.00 88.88 114 TRP A N 1
ATOM 843 C CA . TRP A 1 114 ? 1.016 -4.219 -0.069 1.00 88.88 114 TRP A CA 1
ATOM 844 C C . TRP A 1 114 ? 0.032 -3.051 -0.050 1.00 88.88 114 TRP A C 1
ATOM 846 O O . TRP A 1 114 ? 0.390 -1.932 0.316 1.00 88.88 114 TRP A O 1
ATOM 856 N N . ILE A 1 115 ? -1.225 -3.332 -0.385 1.00 91.94 115 ILE A N 1
ATOM 857 C CA . ILE A 1 115 ? -2.372 -2.457 -0.137 1.00 91.94 115 ILE A CA 1
ATOM 858 C C . ILE A 1 115 ? -3.279 -3.179 0.855 1.00 91.94 115 ILE A C 1
ATOM 860 O O . ILE A 1 115 ? -3.708 -4.305 0.608 1.00 91.94 115 ILE A O 1
ATOM 864 N N . ILE A 1 116 ? -3.549 -2.532 1.988 1.00 92.75 116 ILE A N 1
ATOM 865 C CA . ILE A 1 116 ? -4.325 -3.118 3.081 1.00 92.75 116 ILE A CA 1
ATOM 866 C C . ILE A 1 116 ? -5.671 -2.407 3.188 1.00 92.75 116 ILE A C 1
ATOM 868 O O . ILE A 1 116 ? -5.735 -1.190 3.376 1.00 92.75 116 ILE A O 1
ATOM 872 N N . GLY A 1 117 ? -6.747 -3.178 3.059 1.00 93.50 117 GLY A N 1
ATOM 873 C CA . GLY A 1 117 ? -8.109 -2.724 3.312 1.00 93.50 117 GLY A CA 1
ATOM 874 C C . GLY A 1 117 ? -8.505 -2.965 4.764 1.00 93.50 117 GLY A C 1
ATOM 875 O O . GLY A 1 117 ? -8.078 -3.941 5.378 1.00 93.50 117 GLY A O 1
ATOM 876 N N . PHE A 1 118 ? -9.363 -2.100 5.298 1.00 92.44 118 PHE A N 1
ATOM 877 C CA . PHE A 1 118 ? -9.846 -2.156 6.676 1.00 92.44 118 PHE A CA 1
ATOM 878 C C . PHE A 1 118 ? -11.372 -2.037 6.724 1.00 92.44 118 PHE A C 1
ATOM 880 O O . PHE A 1 118 ? -11.938 -1.216 6.001 1.00 92.44 118 PHE A O 1
ATOM 887 N N . ASP A 1 119 ? -12.022 -2.804 7.604 1.00 88.00 119 ASP A N 1
ATOM 888 C CA . ASP A 1 119 ? -13.483 -2.738 7.815 1.00 88.00 119 ASP A CA 1
ATOM 889 C C . ASP A 1 119 ? -13.882 -1.516 8.654 1.00 88.00 119 ASP A C 1
ATOM 891 O O . ASP A 1 119 ? -14.910 -0.878 8.426 1.00 88.00 119 ASP A O 1
ATOM 895 N N . ALA A 1 120 ? -13.040 -1.180 9.629 1.00 80.31 120 ALA A N 1
ATOM 896 C CA . ALA A 1 120 ? -13.140 0.005 10.462 1.00 80.31 120 ALA A CA 1
ATOM 897 C C . ALA A 1 120 ? -11.725 0.477 10.799 1.00 80.31 120 ALA A C 1
ATOM 899 O O . ALA A 1 120 ? -10.847 -0.345 11.081 1.00 80.31 120 ALA A O 1
ATOM 900 N N . VAL A 1 121 ? -11.516 1.792 10.747 1.00 83.81 121 VAL A N 1
ATOM 901 C CA . VAL A 1 121 ? -10.236 2.423 11.073 1.00 83.81 121 VAL A CA 1
ATOM 902 C C . VAL A 1 121 ? -10.438 3.479 12.142 1.00 83.81 121 VAL A C 1
ATOM 904 O O . VAL A 1 121 ? -11.275 4.369 11.996 1.00 83.81 121 VAL A O 1
ATOM 907 N N . ASP A 1 122 ? -9.620 3.397 13.179 1.00 90.69 122 ASP A N 1
ATOM 908 C CA . ASP A 1 122 ? -9.407 4.464 14.139 1.00 90.69 122 ASP A CA 1
ATOM 909 C C . ASP A 1 122 ? -8.106 5.165 13.754 1.00 90.69 122 ASP A C 1
ATOM 911 O O . ASP A 1 122 ? -7.022 4.584 13.839 1.00 90.69 122 ASP A O 1
ATOM 915 N N . TYR A 1 123 ? -8.214 6.407 13.282 1.00 91.81 123 TYR A N 1
ATOM 916 C CA . TYR A 1 123 ? -7.055 7.248 12.999 1.00 91.81 123 TYR A CA 1
ATOM 917 C C . TYR A 1 123 ? -6.860 8.266 14.122 1.00 91.81 123 TYR A C 1
ATOM 919 O O . TYR A 1 123 ? -7.706 9.133 14.349 1.00 91.81 123 TYR A O 1
ATOM 927 N N . GLU A 1 124 ? -5.722 8.172 14.799 1.00 93.00 124 GLU A N 1
ATOM 928 C CA . GLU A 1 124 ? -5.294 9.077 15.858 1.00 93.00 124 GLU A CA 1
ATOM 929 C C . GLU A 1 124 ? -4.158 9.966 15.327 1.00 93.00 124 GLU A C 1
ATOM 931 O O . GLU A 1 124 ? -3.032 9.487 15.178 1.00 93.00 124 GLU A O 1
ATOM 936 N N . PRO A 1 125 ? -4.404 11.249 15.002 1.00 91.25 125 PRO A N 1
ATOM 937 C CA . PRO A 1 125 ? -3.346 12.134 14.533 1.00 91.25 125 PRO A CA 1
ATOM 938 C C . PRO A 1 125 ? -2.325 12.379 15.646 1.00 91.25 125 PRO A C 1
ATOM 940 O O . PRO A 1 125 ? -2.693 12.599 16.802 1.00 91.25 125 PRO A O 1
ATOM 943 N N . TYR A 1 126 ? -1.039 12.414 15.299 1.00 86.81 126 TYR A N 1
ATOM 944 C CA . TYR A 1 126 ? -0.027 12.826 16.260 1.00 86.81 126 TYR A CA 1
ATOM 945 C C . TYR A 1 126 ? -0.241 14.286 16.660 1.00 86.81 126 TYR A C 1
ATOM 947 O O . TYR A 1 126 ? -0.626 15.105 15.812 1.00 86.81 126 TYR A O 1
ATOM 955 N N . PRO A 1 127 ? 0.031 14.640 17.931 1.00 81.69 127 PRO A N 1
ATOM 956 C CA . PRO A 1 127 ? -0.033 16.020 18.370 1.00 81.69 127 PRO A CA 1
ATOM 957 C C . PRO A 1 127 ? 0.893 16.854 17.491 1.00 81.69 127 PRO A C 1
ATOM 959 O O . PRO A 1 127 ? 2.114 16.706 17.538 1.00 81.69 127 PRO A O 1
ATOM 962 N N . GLN A 1 128 ? 0.315 17.734 16.679 1.00 72.25 128 GLN A N 1
ATOM 963 C CA . GLN A 1 128 ? 1.115 18.735 15.997 1.00 72.25 128 GLN A CA 1
ATOM 964 C C . GLN A 1 128 ? 1.714 19.620 17.092 1.00 72.25 128 GLN A C 1
ATOM 966 O O . GLN A 1 128 ? 0.958 20.084 17.957 1.00 72.25 128 GLN A O 1
ATOM 971 N N . PRO A 1 129 ? 3.039 19.851 17.115 1.00 66.69 129 PRO A N 1
ATOM 972 C CA . PRO A 1 129 ? 3.585 20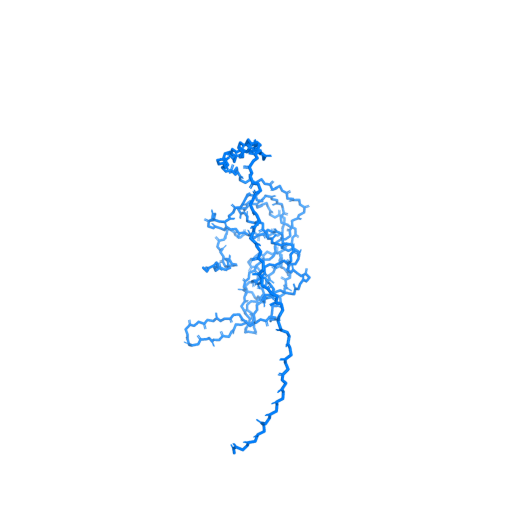.850 18.015 1.00 66.69 129 PRO A CA 1
ATOM 973 C C . PRO A 1 129 ? 2.813 22.138 17.744 1.00 66.69 129 PRO A C 1
ATOM 975 O O . PRO A 1 129 ? 2.639 22.512 16.582 1.00 66.69 129 PRO A O 1
ATOM 978 N N . ALA A 1 130 ? 2.287 22.773 18.795 1.00 64.81 130 ALA A N 1
ATOM 979 C CA . ALA A 1 130 ? 1.654 24.072 18.654 1.00 64.81 130 ALA A CA 1
ATOM 980 C C . ALA A 1 130 ? 2.686 24.971 17.973 1.00 64.81 130 ALA A C 1
ATOM 982 O O . ALA A 1 130 ? 3.697 25.327 18.583 1.00 64.81 130 ALA A O 1
ATOM 983 N N . GLY A 1 131 ? 2.490 25.237 16.679 1.00 57.66 131 GLY A N 1
ATOM 984 C CA . GLY A 1 131 ? 3.393 26.095 15.932 1.00 57.66 131 GLY A CA 1
ATOM 985 C C . GLY A 1 131 ? 3.532 27.413 16.689 1.00 57.66 131 GLY A C 1
ATOM 986 O O . GLY A 1 131 ? 2.607 27.781 17.428 1.00 57.66 131 GLY A O 1
ATOM 987 N N . PRO A 1 132 ? 4.661 28.131 16.552 1.00 58.03 132 PRO A N 1
ATOM 988 C CA . PRO A 1 132 ? 4.738 29.471 17.110 1.00 58.03 132 PRO A CA 1
ATOM 989 C C . PRO A 1 132 ? 3.498 30.214 16.626 1.00 58.03 132 PRO A C 1
ATOM 991 O O . PRO A 1 132 ? 3.220 30.228 15.424 1.00 58.03 132 PRO A O 1
ATOM 994 N N . ALA A 1 133 ? 2.700 30.722 17.569 1.00 61.16 133 ALA A N 1
ATOM 995 C CA . ALA A 1 133 ? 1.521 31.492 17.235 1.00 61.16 133 ALA A CA 1
ATOM 996 C C . ALA A 1 133 ? 1.980 32.547 16.231 1.00 61.16 133 ALA A C 1
ATOM 998 O O . ALA A 1 133 ? 2.837 33.367 16.558 1.00 61.16 133 ALA A O 1
ATOM 999 N N . LEU A 1 134 ? 1.492 32.466 14.990 1.00 56.81 134 LEU A N 1
ATOM 1000 C CA . LEU A 1 134 ? 1.684 33.526 14.017 1.00 56.81 134 LEU A CA 1
ATOM 1001 C C . LEU A 1 134 ? 1.043 34.756 14.653 1.00 56.81 134 LEU A C 1
ATOM 1003 O O . LEU A 1 134 ? -0.180 34.909 14.622 1.00 56.81 134 LEU A O 1
ATOM 1007 N N . GLU A 1 135 ? 1.855 35.581 15.315 1.00 49.84 135 GLU A N 1
ATOM 1008 C CA . GLU A 1 135 ? 1.412 36.873 15.799 1.00 49.84 135 GLU A CA 1
ATOM 1009 C C . GLU A 1 135 ? 0.845 37.583 14.579 1.00 49.84 135 GLU A C 1
ATOM 1011 O O . GLU A 1 135 ? 1.534 37.783 13.573 1.00 49.84 135 GLU A O 1
ATOM 1016 N N . LYS A 1 136 ? -0.460 37.873 14.626 1.00 49.03 136 LYS A N 1
ATOM 1017 C CA . LYS A 1 136 ? -1.115 38.657 13.584 1.00 49.03 136 LYS A CA 1
ATOM 1018 C C . LYS A 1 136 ? -0.244 39.892 13.363 1.00 49.03 136 LYS A C 1
ATOM 1020 O O . LYS A 1 136 ? 0.021 40.582 14.350 1.00 49.03 136 LYS A O 1
ATOM 1025 N N . PRO A 1 137 ? 0.196 40.195 12.129 1.00 48.53 137 PRO A N 1
ATOM 1026 C CA . PRO A 1 137 ? 0.940 41.418 11.896 1.00 48.53 137 PRO A CA 1
ATOM 1027 C C . PRO A 1 137 ? 0.097 42.576 12.423 1.00 48.53 137 PRO A C 1
ATOM 1029 O O . PRO A 1 137 ? -1.067 42.734 12.040 1.00 48.53 137 PRO A O 1
ATOM 1032 N N . ALA A 1 138 ? 0.669 43.325 13.369 1.00 52.50 138 ALA A N 1
ATOM 1033 C CA . ALA A 1 138 ? 0.042 44.503 13.931 1.00 52.50 138 ALA A CA 1
ATOM 1034 C C . ALA A 1 138 ? -0.400 45.396 12.772 1.00 52.50 138 ALA A C 1
ATOM 1036 O O . ALA A 1 138 ? 0.397 45.734 11.896 1.00 52.50 138 ALA A O 1
ATOM 1037 N N . THR A 1 139 ? -1.691 45.718 12.753 1.00 50.78 139 THR A N 1
ATOM 1038 C CA . THR A 1 139 ? -2.333 46.593 11.778 1.00 50.78 139 THR A CA 1
ATOM 1039 C C . THR A 1 139 ? -1.434 47.792 11.501 1.00 50.78 139 THR A C 1
ATOM 1041 O O . THR A 1 139 ? -1.236 48.633 12.378 1.00 50.78 139 THR A O 1
ATOM 1044 N N . ALA A 1 140 ? -0.870 47.855 10.292 1.00 49.84 140 ALA A N 1
ATOM 1045 C CA . ALA A 1 140 ? -0.070 48.986 9.858 1.00 49.84 140 ALA A CA 1
ATOM 1046 C C . ALA A 1 140 ? -0.888 50.266 10.066 1.00 49.84 140 ALA A C 1
ATOM 1048 O O . ALA A 1 140 ? -1.989 50.420 9.526 1.00 49.84 140 ALA A O 1
ATOM 1049 N N . ALA A 1 141 ? -0.362 51.160 10.902 1.00 48.75 141 ALA A N 1
ATOM 1050 C CA . ALA A 1 141 ? -0.928 52.474 11.123 1.00 48.75 141 ALA A CA 1
ATOM 1051 C C . ALA A 1 141 ? -1.113 53.170 9.768 1.00 48.75 141 ALA A C 1
ATOM 1053 O O . ALA A 1 141 ? -0.200 53.215 8.942 1.00 48.75 141 ALA A O 1
ATOM 1054 N N . ARG A 1 142 ? -2.317 53.700 9.540 1.00 46.06 142 ARG A N 1
ATOM 1055 C CA . ARG A 1 142 ? -2.641 54.529 8.378 1.00 46.06 142 ARG A CA 1
ATOM 1056 C C . ARG A 1 142 ? -1.645 55.689 8.313 1.00 46.06 142 ARG A C 1
ATOM 1058 O O . ARG A 1 142 ? -1.710 56.602 9.133 1.00 46.06 142 ARG A O 1
ATOM 1065 N N . LEU A 1 143 ? -0.741 55.665 7.337 1.00 47.06 143 LEU A N 1
ATOM 1066 C CA . LEU A 1 143 ? 0.035 56.841 6.963 1.00 47.06 143 LEU A CA 1
ATOM 1067 C C . LEU A 1 143 ? -0.938 57.885 6.404 1.00 47.06 143 LEU A C 1
ATOM 1069 O O . LEU A 1 143 ? -1.591 57.667 5.383 1.00 47.06 143 LEU A O 1
ATOM 1073 N N . ASN A 1 144 ? -1.052 59.008 7.112 1.00 42.34 144 ASN A N 1
ATOM 1074 C CA . ASN A 1 144 ? -1.735 60.208 6.647 1.00 42.34 144 ASN A CA 1
ATOM 1075 C C . ASN A 1 144 ? -1.075 60.686 5.347 1.00 42.34 144 ASN A C 1
ATOM 1077 O O . ASN A 1 144 ? 0.035 61.216 5.365 1.00 42.34 144 ASN A O 1
ATOM 1081 N N . ALA A 1 145 ? -1.770 60.530 4.221 1.00 42.94 145 ALA A N 1
ATOM 1082 C CA . ALA A 1 145 ? -1.412 61.172 2.964 1.00 42.94 145 ALA A CA 1
ATOM 1083 C C . ALA A 1 145 ? -1.800 62.658 3.030 1.00 42.94 145 ALA A C 1
ATOM 1085 O O . ALA A 1 145 ? -2.835 63.082 2.521 1.00 42.94 145 ALA A O 1
ATOM 1086 N N . GLY A 1 146 ? -0.965 63.444 3.705 1.00 42.56 146 GLY A N 1
ATOM 1087 C CA . GLY A 1 146 ? -0.998 64.897 3.683 1.00 42.56 146 GLY A CA 1
ATOM 1088 C C . GLY A 1 146 ? 0.329 65.432 3.158 1.00 42.56 146 GLY A C 1
ATOM 1089 O O . GLY A 1 146 ? 1.343 65.295 3.829 1.00 42.56 146 GLY A O 1
ATOM 1090 N N . ALA A 1 147 ? 0.267 66.092 1.999 1.00 41.31 147 ALA A N 1
ATOM 1091 C CA . ALA A 1 147 ? 1.280 66.987 1.430 1.00 41.31 147 ALA A CA 1
ATOM 1092 C C . ALA A 1 147 ? 2.464 66.339 0.670 1.00 41.31 147 ALA A C 1
ATOM 1094 O O . ALA A 1 147 ? 3.458 65.919 1.246 1.00 41.31 147 ALA A O 1
ATOM 1095 N N . LEU A 1 148 ? 2.416 66.374 -0.668 1.00 44.66 148 LEU A N 1
ATOM 1096 C CA . LEU A 1 148 ? 3.056 67.429 -1.480 1.00 44.66 148 LEU A CA 1
ATOM 1097 C C . LEU A 1 148 ? 3.043 67.031 -2.966 1.00 44.66 148 LEU A C 1
ATOM 1099 O O . LEU A 1 148 ? 3.794 66.174 -3.423 1.00 44.66 148 LEU A O 1
ATOM 1103 N N . LEU A 1 149 ? 2.192 67.714 -3.730 1.00 42.91 149 LEU A N 1
ATOM 1104 C CA . LEU A 1 149 ? 2.231 67.746 -5.189 1.00 42.91 149 LEU A CA 1
ATOM 1105 C C . LEU A 1 149 ? 3.507 68.462 -5.655 1.00 42.91 149 LEU A C 1
ATOM 1107 O O . LEU A 1 149 ? 3.707 69.641 -5.360 1.00 42.91 149 LEU A O 1
ATOM 1111 N N . ARG A 1 150 ? 4.323 67.786 -6.465 1.00 44.91 150 ARG A N 1
ATOM 1112 C CA . ARG A 1 150 ? 5.234 68.433 -7.417 1.00 44.91 150 ARG A CA 1
ATOM 1113 C C . ARG A 1 150 ? 5.063 67.778 -8.789 1.00 44.91 150 ARG A C 1
ATOM 1115 O O . ARG A 1 150 ? 5.182 66.559 -8.879 1.00 44.91 150 ARG A O 1
ATOM 1122 N N . PRO A 1 151 ? 4.789 68.546 -9.857 1.00 45.44 151 PRO A N 1
ATOM 1123 C CA . PRO A 1 151 ? 4.648 67.989 -11.190 1.00 45.44 151 PRO A CA 1
ATOM 1124 C C . PRO A 1 151 ? 6.023 67.887 -11.855 1.00 45.44 151 PRO A C 1
ATOM 1126 O O . PRO A 1 151 ? 6.729 68.889 -11.976 1.00 45.44 151 PRO A O 1
ATOM 1129 N N . LEU A 1 152 ? 6.384 66.701 -12.346 1.00 48.69 152 LEU A N 1
ATOM 1130 C CA . LEU A 1 152 ? 7.408 66.584 -13.379 1.00 48.69 152 LEU A CA 1
ATOM 1131 C C . LEU A 1 152 ? 6.727 66.405 -14.732 1.00 48.69 152 LEU A C 1
ATOM 1133 O O . LEU A 1 152 ? 6.030 65.431 -15.005 1.00 48.69 152 LEU A O 1
ATOM 1137 N N . ARG A 1 153 ? 6.913 67.446 -15.541 1.00 42.19 153 ARG A N 1
ATOM 1138 C CA . ARG A 1 153 ? 6.580 67.537 -16.954 1.00 42.19 153 ARG A CA 1
ATOM 1139 C C . ARG A 1 153 ? 7.384 66.513 -17.756 1.00 42.19 153 ARG A C 1
ATOM 1141 O O . ARG A 1 153 ? 8.590 66.424 -17.574 1.00 42.19 153 ARG A O 1
ATOM 1148 N N . GLY A 1 154 ? 6.706 65.912 -18.731 1.00 39.38 154 GLY A N 1
ATOM 1149 C CA . GLY A 1 154 ? 7.220 65.706 -20.084 1.00 39.38 154 GLY A CA 1
ATOM 1150 C C . GLY A 1 154 ? 8.241 64.590 -20.288 1.00 39.38 154 GLY A C 1
ATOM 1151 O O . GLY A 1 154 ? 9.406 64.741 -19.955 1.00 39.38 154 GLY A O 1
ATOM 1152 N N . LEU A 1 155 ? 7.840 63.560 -21.030 1.00 45.75 155 LEU A N 1
ATOM 1153 C CA . LEU A 1 155 ? 8.389 63.346 -22.370 1.00 45.75 155 LEU A CA 1
ATOM 1154 C C . LEU A 1 155 ? 7.459 62.434 -23.170 1.00 45.75 155 LEU A C 1
ATOM 1156 O O . LEU A 1 155 ? 6.925 61.444 -22.677 1.00 45.75 155 LEU A O 1
ATOM 1160 N N . ALA A 1 156 ? 7.204 62.889 -24.388 1.00 41.41 156 ALA A N 1
ATOM 1161 C CA . ALA A 1 156 ? 6.269 62.331 -25.335 1.00 41.41 156 ALA A CA 1
ATOM 1162 C C . ALA A 1 156 ? 6.828 61.093 -26.050 1.00 41.41 156 ALA A C 1
ATOM 1164 O O . ALA A 1 156 ? 8.031 60.854 -26.108 1.00 41.41 156 ALA A O 1
ATOM 1165 N N . ALA A 1 157 ? 5.870 60.366 -26.615 1.00 43.47 157 ALA A N 1
ATOM 1166 C CA . ALA A 1 157 ? 5.942 59.300 -27.599 1.00 43.47 157 ALA A CA 1
ATOM 1167 C C . ALA A 1 157 ? 7.110 59.331 -28.601 1.00 43.47 157 ALA A C 1
ATOM 1169 O O . ALA A 1 157 ? 7.460 60.382 -29.127 1.00 43.47 157 ALA A O 1
ATOM 1170 N N . ALA A 1 158 ? 7.507 58.138 -29.049 1.00 45.72 158 ALA A N 1
ATOM 1171 C CA . ALA A 1 158 ? 7.530 57.832 -30.479 1.00 45.72 158 ALA A CA 1
ATOM 1172 C C . ALA A 1 158 ? 7.416 56.317 -30.703 1.00 45.72 158 ALA A C 1
ATOM 1174 O O . ALA A 1 158 ? 8.185 55.519 -30.177 1.00 45.72 158 ALA A O 1
ATOM 1175 N N . ALA A 1 159 ? 6.406 55.952 -31.486 1.00 44.53 159 ALA A N 1
ATOM 1176 C CA . ALA A 1 159 ? 6.213 54.643 -32.086 1.00 44.53 159 ALA A CA 1
ATOM 1177 C C . ALA A 1 159 ? 6.989 54.539 -33.418 1.00 44.53 159 ALA A C 1
ATOM 1179 O O . ALA A 1 159 ? 7.567 55.524 -33.873 1.00 44.53 159 ALA A O 1
ATOM 1180 N N . ARG A 1 160 ? 6.805 53.385 -34.085 1.00 43.78 160 ARG A N 1
ATOM 1181 C CA . ARG A 1 160 ? 7.069 53.044 -35.506 1.00 43.78 160 ARG A CA 1
ATOM 1182 C C . ARG A 1 160 ? 8.480 52.518 -35.840 1.00 43.78 160 ARG A C 1
ATOM 1184 O O . ARG A 1 160 ? 9.466 53.196 -35.623 1.00 43.78 160 ARG A O 1
ATOM 1191 N N . GLN A 1 161 ? 8.583 51.233 -36.232 1.00 43.03 161 GLN A N 1
ATOM 1192 C CA . GLN A 1 161 ? 8.490 50.655 -37.610 1.00 43.03 161 GLN A CA 1
ATOM 1193 C C . GLN A 1 161 ? 9.897 50.582 -38.256 1.00 43.03 161 GLN A C 1
ATOM 1195 O O . GLN A 1 161 ? 10.682 51.479 -38.024 1.00 43.03 161 GLN A O 1
ATOM 1200 N N . VAL A 1 162 ? 10.328 49.638 -39.105 1.00 43.16 162 VAL A N 1
ATOM 1201 C CA . VAL A 1 162 ? 9.770 48.446 -39.766 1.00 43.16 162 VAL A CA 1
ATOM 1202 C C . VAL A 1 162 ? 10.935 47.739 -40.516 1.00 43.16 162 VAL A C 1
ATOM 1204 O O . VAL A 1 162 ? 11.905 48.404 -40.856 1.00 43.16 162 VAL A O 1
ATOM 1207 N N . ARG A 1 163 ? 10.749 46.457 -40.879 1.00 46.28 163 ARG A N 1
ATOM 1208 C CA . ARG A 1 163 ? 11.279 45.724 -42.068 1.00 46.28 163 ARG A CA 1
ATOM 1209 C C . ARG A 1 163 ? 12.727 45.177 -42.177 1.00 46.28 163 ARG A C 1
ATOM 1211 O O . ARG A 1 163 ? 13.691 45.919 -42.268 1.00 46.28 163 ARG A O 1
ATOM 1218 N N . ASN A 1 164 ? 12.717 43.868 -42.482 1.00 44.44 164 ASN A N 1
ATOM 1219 C CA . ASN A 1 164 ? 13.287 43.136 -43.638 1.00 44.44 164 ASN A CA 1
ATOM 1220 C C . ASN A 1 164 ? 14.789 42.826 -43.772 1.00 44.44 164 ASN A C 1
ATOM 1222 O O . ASN A 1 164 ? 15.633 43.707 -43.712 1.00 44.44 164 ASN A O 1
ATOM 1226 N N . GLY A 1 165 ? 15.032 41.584 -44.226 1.00 39.09 165 GLY A N 1
ATOM 1227 C CA . GLY A 1 165 ? 16.208 41.140 -44.992 1.00 39.09 165 GLY A CA 1
ATOM 1228 C C . GLY A 1 165 ? 16.865 39.908 -44.360 1.00 39.09 165 GLY A C 1
ATOM 1229 O O . GLY A 1 165 ? 17.571 40.061 -43.382 1.00 39.09 165 GLY A O 1
ATOM 1230 N N . SER A 1 166 ? 16.504 38.664 -44.691 1.00 49.38 166 SER A N 1
ATOM 1231 C CA . SER A 1 166 ? 16.847 37.884 -45.900 1.00 49.38 166 SER A CA 1
ATOM 1232 C C . SER A 1 166 ? 18.307 37.392 -45.985 1.00 49.38 166 SER A C 1
ATOM 1234 O O . SER A 1 166 ? 19.190 38.179 -46.297 1.00 49.38 166 SER A O 1
ATOM 1236 N N . ARG A 1 167 ? 18.435 36.051 -45.955 1.00 50.75 167 ARG A N 1
ATOM 1237 C CA . ARG A 1 167 ? 19.261 35.156 -46.809 1.00 50.75 167 ARG A CA 1
ATOM 1238 C C . ARG A 1 167 ? 20.734 34.820 -46.486 1.00 50.75 167 ARG A C 1
ATOM 1240 O O . ARG A 1 167 ? 21.532 35.694 -46.182 1.00 50.75 167 ARG A O 1
ATOM 1247 N N . THR A 1 168 ? 21.013 33.541 -46.815 1.00 51.91 168 THR A N 1
ATOM 1248 C CA . THR A 1 168 ? 22.263 32.870 -47.268 1.00 51.91 168 THR A CA 1
ATOM 1249 C C . THR A 1 168 ? 23.348 32.661 -46.205 1.00 51.91 168 THR A C 1
ATOM 1251 O O . THR A 1 168 ? 23.640 33.587 -45.465 1.00 51.91 168 THR A O 1
ATOM 1254 N N . GLU A 1 169 ? 23.947 31.480 -46.027 1.00 56.88 169 GLU A N 1
ATOM 1255 C CA . GLU A 1 169 ? 24.134 30.280 -46.876 1.00 56.88 169 GLU A CA 1
ATOM 1256 C C . GLU A 1 169 ? 23.954 28.976 -46.080 1.00 56.88 169 GLU A C 1
ATOM 1258 O O . GLU A 1 169 ? 24.116 29.014 -44.838 1.00 56.88 169 GLU A O 1
#

Radius of gyration: 29.03 Å; chains: 1; bounding box: 38×86×66 Å

pLDDT: mean 74.57, std 18.85, range [29.97, 95.5]